Protein AF-A0A1F7L8K8-F1 (afdb_monomer)

Sequence (80 aa):
MAEPEPEPIEPAAPEPARSEIEALFALVRRRYGDRLTAEQLAAVRVGIEGIVETSRALRAVRLRNSDEPVQPFAPFRAEP

Foldseek 3Di:
DDDDDDDPPDPDDDDPPDDPLRVVLVVCCVPCVVPDDPVRSVVVSVVSVVVVVVVVVVVPDDDDPPDDDPDDDDDDDDDD

Solvent-accessible surface area (backbone atoms only — not comparable to full-atom values): 5409 Å² total; per-residue (Å²): 134,83,79,81,78,81,76,84,81,72,78,75,76,81,66,81,84,66,50,71,56,57,54,53,47,51,53,48,45,75,76,46,44,93,80,45,54,73,69,55,50,53,52,49,48,56,51,45,50,54,49,52,53,51,47,52,60,57,68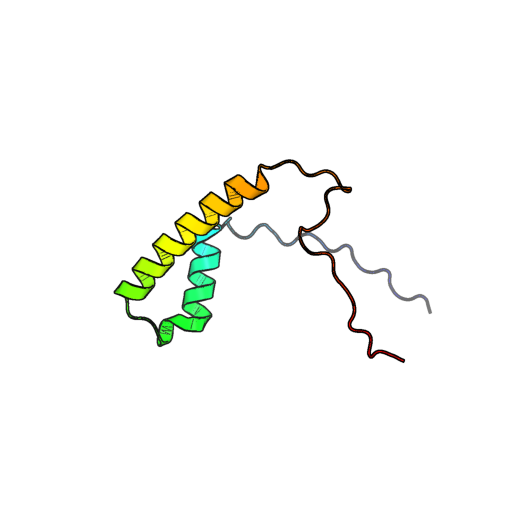,66,57,86,78,56,96,84,64,72,67,98,73,71,93,72,81,88,70,81,79,134

Nearest PDB structures (foldseek):
  6c62-assembly1_D  TM=6.602E-01  e=1.867E+00  Pseudomonas sp. ADP

pLDDT: mean 87.7, std 13.6, range [55.84, 98.31]

Radius of gyration: 21.19 Å; Cα contacts (8 Å, |Δi|>4): 15; chains: 1; bounding box: 41×55×36 Å

Structure (mmCIF, N/CA/C/O backbone):
data_AF-A0A1F7L8K8-F1
#
_entry.id   AF-A0A1F7L8K8-F1
#
loop_
_atom_site.group_PDB
_atom_site.id
_atom_site.type_symbol
_atom_site.label_atom_id
_atom_site.label_alt_id
_atom_site.label_comp_id
_atom_site.label_asym_id
_atom_site.label_entity_id
_atom_site.label_seq_id
_atom_site.pdbx_PDB_ins_code
_atom_site.Cartn_x
_atom_site.Cartn_y
_atom_site.Cartn_z
_atom_site.occupancy
_atom_site.B_iso_or_equiv
_atom_site.auth_seq_id
_atom_site.auth_comp_id
_atom_site.auth_asym_id
_atom_site.auth_atom_id
_atom_site.pdbx_PDB_model_num
ATOM 1 N N . MET A 1 1 ? -16.043 -46.325 -19.119 1.00 61.12 1 MET A N 1
ATOM 2 C CA . MET A 1 1 ? -16.801 -45.061 -19.060 1.00 61.12 1 MET A CA 1
ATOM 3 C C . MET A 1 1 ? -15.769 -43.956 -19.128 1.00 61.12 1 MET A C 1
ATOM 5 O O . MET A 1 1 ? -14.881 -43.971 -18.289 1.00 61.12 1 MET A O 1
ATOM 9 N N . ALA A 1 2 ? -15.772 -43.142 -20.183 1.00 66.31 2 ALA A N 1
ATOM 10 C CA . ALA A 1 2 ? -14.836 -42.024 -20.297 1.00 66.31 2 ALA A CA 1
ATOM 11 C C . ALA A 1 2 ? -15.283 -40.909 -19.341 1.00 66.31 2 ALA A C 1
ATOM 13 O O . ALA A 1 2 ? -16.481 -40.628 -19.271 1.00 66.31 2 ALA A O 1
ATOM 14 N N . GLU A 1 3 ? -14.349 -40.336 -18.581 1.00 64.75 3 GLU A N 1
ATOM 15 C CA . GLU A 1 3 ? -14.607 -39.112 -17.819 1.00 64.75 3 GLU A CA 1
ATOM 16 C C . GLU A 1 3 ? -14.939 -37.977 -18.801 1.00 64.75 3 GLU A C 1
ATOM 18 O O . GLU A 1 3 ? -14.313 -37.903 -19.863 1.00 64.75 3 GLU A O 1
ATOM 23 N N . PRO A 1 4 ? -15.942 -37.132 -18.507 1.00 75.56 4 PRO A N 1
ATOM 24 C CA . PRO A 1 4 ? -16.259 -36.000 -19.365 1.00 75.56 4 PRO A CA 1
ATOM 25 C C . PRO A 1 4 ? -15.072 -35.029 -19.391 1.00 75.56 4 PRO A C 1
ATOM 27 O O . PRO A 1 4 ? -14.496 -34.722 -18.346 1.00 75.56 4 PRO A O 1
ATOM 30 N N . GLU A 1 5 ? -14.703 -34.564 -20.587 1.00 68.31 5 GLU A N 1
ATOM 31 C CA . GLU A 1 5 ? -13.681 -33.528 -20.741 1.00 68.31 5 GLU A CA 1
ATOM 32 C C . GLU A 1 5 ? -14.091 -32.267 -19.961 1.00 68.31 5 GLU A C 1
ATOM 34 O O . GLU A 1 5 ? -15.270 -31.899 -19.978 1.00 68.31 5 GLU A O 1
ATOM 39 N N . PRO A 1 6 ? -13.151 -31.608 -19.257 1.00 75.50 6 PRO A N 1
ATOM 40 C CA . PRO A 1 6 ? -13.461 -30.400 -18.512 1.00 75.50 6 PRO A CA 1
ATOM 41 C C . PRO A 1 6 ? -13.913 -29.305 -19.479 1.00 75.50 6 PRO A C 1
ATOM 43 O O . PRO A 1 6 ? -13.224 -28.998 -20.454 1.00 75.50 6 PRO A O 1
ATOM 46 N N . GLU A 1 7 ? -15.071 -28.711 -19.193 1.00 73.50 7 GLU A N 1
ATOM 47 C CA . GLU A 1 7 ? -15.582 -27.580 -19.960 1.00 73.50 7 G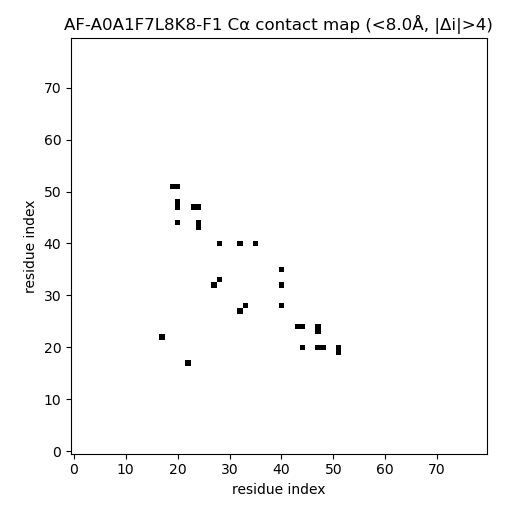LU A CA 1
ATOM 48 C C . GLU A 1 7 ? -14.562 -26.426 -19.962 1.00 73.50 7 GLU A C 1
ATOM 50 O O . GLU A 1 7 ? -13.888 -26.184 -18.950 1.00 73.50 7 GLU A O 1
ATOM 55 N N . PRO A 1 8 ? -14.419 -25.707 -21.089 1.00 73.06 8 PRO A N 1
ATOM 56 C CA . PRO A 1 8 ? -13.532 -24.559 -21.169 1.00 73.06 8 PRO A CA 1
ATOM 57 C C . PRO A 1 8 ? -13.923 -23.524 -20.109 1.00 73.06 8 PRO A C 1
ATOM 59 O O . PRO A 1 8 ? -15.058 -23.055 -20.064 1.00 73.06 8 PRO A O 1
ATOM 62 N N . ILE A 1 9 ? -12.964 -23.161 -19.252 1.00 74.75 9 ILE A N 1
ATOM 63 C CA . ILE A 1 9 ? -13.137 -22.100 -18.259 1.00 74.75 9 ILE A CA 1
ATOM 64 C C . ILE A 1 9 ? -13.212 -20.779 -19.026 1.00 74.75 9 ILE A C 1
ATOM 66 O O . ILE A 1 9 ? -12.184 -20.195 -19.380 1.00 74.75 9 ILE A O 1
ATOM 70 N N . GLU A 1 10 ? -14.426 -20.321 -19.318 1.00 67.25 10 GLU A N 1
ATOM 71 C CA . GLU A 1 10 ? -14.631 -18.976 -19.840 1.00 67.25 10 GLU A CA 1
ATOM 72 C C . GLU A 1 10 ? -14.114 -17.963 -18.807 1.00 67.25 10 GLU A C 1
ATOM 74 O O . GLU A 1 10 ? -14.451 -18.059 -17.619 1.00 67.25 10 GLU A O 1
ATOM 79 N N . PRO A 1 11 ? -13.261 -17.002 -19.206 1.00 65.88 11 PRO A N 1
ATOM 80 C CA . PRO A 1 11 ? -12.813 -15.973 -18.287 1.00 65.88 11 PRO A CA 1
ATOM 81 C C . PRO A 1 11 ? -14.034 -15.183 -17.818 1.00 65.88 11 PRO A C 1
ATOM 83 O O . PRO A 1 11 ? -14.778 -14.635 -18.633 1.00 65.88 11 PRO A O 1
ATOM 86 N N . ALA A 1 12 ? -14.235 -15.133 -16.498 1.00 58.38 12 ALA A N 1
ATOM 87 C CA . ALA A 1 12 ? -15.273 -14.315 -15.889 1.00 58.38 12 ALA A CA 1
ATOM 88 C C . ALA A 1 12 ? -15.201 -12.891 -16.460 1.00 58.38 12 ALA A C 1
ATOM 90 O O . ALA A 1 12 ? -14.110 -12.322 -16.581 1.00 58.38 12 ALA A O 1
ATOM 91 N N . ALA A 1 13 ? -16.361 -12.344 -16.837 1.00 56.53 13 ALA A N 1
ATOM 92 C CA . ALA A 1 13 ? -16.471 -10.993 -17.370 1.00 56.53 13 ALA A CA 1
ATOM 93 C C . ALA A 1 13 ? -15.686 -10.011 -16.481 1.00 56.53 13 ALA A C 1
ATOM 95 O O . ALA A 1 13 ? -15.715 -10.154 -15.255 1.00 56.53 13 ALA A O 1
ATOM 96 N N . PRO A 1 14 ? -14.968 -9.032 -17.062 1.00 55.84 14 PRO A N 1
ATOM 97 C CA . PRO A 1 14 ? -14.192 -8.097 -16.270 1.00 55.84 14 PRO A CA 1
ATOM 98 C C . PRO A 1 14 ? -15.151 -7.314 -15.372 1.00 55.84 14 PRO A C 1
ATOM 100 O O . PRO A 1 14 ? -15.916 -6.474 -15.846 1.00 55.84 14 PRO A O 1
ATOM 103 N N . GLU A 1 15 ? -15.108 -7.603 -14.070 1.00 57.44 15 GLU A N 1
ATOM 104 C CA . GLU A 1 15 ? -15.644 -6.718 -13.040 1.00 57.44 15 GLU A CA 1
ATOM 105 C C . GLU A 1 15 ? -15.178 -5.290 -13.362 1.00 57.44 15 GLU A C 1
ATOM 107 O O . GLU A 1 15 ? -14.019 -5.119 -13.772 1.00 57.44 15 GLU A O 1
ATOM 112 N N . PRO A 1 16 ? -16.040 -4.262 -13.222 1.00 56.47 16 PRO A N 1
ATOM 113 C CA . PRO A 1 16 ? -15.642 -2.888 -13.505 1.00 56.47 16 PRO A CA 1
ATOM 114 C C . PRO A 1 16 ? -14.329 -2.623 -12.776 1.00 56.47 16 PRO A C 1
ATOM 116 O O . PRO A 1 16 ? -14.248 -2.865 -11.570 1.00 56.47 16 PRO A O 1
ATOM 119 N N . ALA A 1 17 ? -13.295 -2.223 -13.526 1.00 56.41 17 ALA A N 1
ATOM 120 C CA . ALA A 1 17 ? -11.916 -2.193 -13.054 1.00 56.41 17 ALA A CA 1
ATOM 121 C C . ALA A 1 17 ? -11.781 -1.231 -11.869 1.00 56.41 17 ALA A C 1
ATOM 123 O O . ALA A 1 17 ? -11.494 -0.044 -12.025 1.00 56.41 17 ALA A O 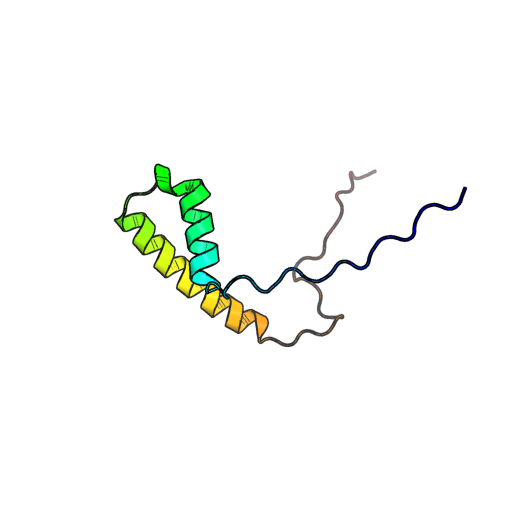1
ATOM 124 N N . ARG A 1 18 ? -12.026 -1.746 -10.665 1.00 70.19 18 ARG A N 1
ATOM 125 C CA . ARG A 1 18 ? -11.793 -1.035 -9.420 1.00 70.19 18 ARG A CA 1
ATOM 126 C C . ARG A 1 18 ? -10.304 -0.723 -9.380 1.00 70.19 18 ARG A C 1
ATOM 128 O O . ARG A 1 18 ? -9.483 -1.606 -9.636 1.00 70.19 18 ARG A O 1
ATOM 135 N N . SER A 1 19 ? -9.954 0.526 -9.081 1.00 89.56 19 SER A N 1
ATOM 136 C CA . SER A 1 19 ? -8.544 0.899 -8.983 1.00 89.56 19 SER A CA 1
ATOM 137 C C . SER A 1 19 ? -7.839 0.007 -7.950 1.00 89.56 19 SER A C 1
ATOM 139 O O . SER A 1 19 ? -8.442 -0.386 -6.947 1.00 89.56 19 SER A O 1
ATOM 141 N N . GLU A 1 20 ? -6.563 -0.327 -8.178 1.00 93.25 20 GLU A N 1
ATOM 142 C CA . GLU A 1 20 ? -5.772 -1.161 -7.252 1.00 93.25 20 GLU A CA 1
ATOM 143 C C . GLU A 1 20 ? -5.831 -0.595 -5.818 1.00 93.25 20 GLU A C 1
ATOM 145 O O . GLU A 1 20 ? -6.026 -1.335 -4.855 1.00 93.25 20 GLU A O 1
ATOM 150 N N . ILE A 1 21 ? -5.802 0.737 -5.693 1.00 95.81 21 ILE A N 1
ATOM 151 C CA . ILE A 1 21 ? -5.954 1.474 -4.431 1.00 95.81 21 ILE A CA 1
ATOM 152 C C . ILE A 1 21 ? -7.301 1.175 -3.761 1.00 95.81 21 ILE A C 1
ATOM 154 O O . ILE A 1 21 ? -7.342 0.849 -2.575 1.00 95.81 21 ILE A O 1
ATOM 158 N N . GLU A 1 22 ? -8.414 1.267 -4.489 1.00 96.12 22 GLU A N 1
ATOM 159 C CA . GLU A 1 22 ? -9.746 1.004 -3.936 1.00 96.12 22 GLU A CA 1
ATOM 160 C C . GLU A 1 22 ? -9.928 -0.456 -3.527 1.00 96.12 22 GLU A C 1
ATOM 162 O O . GLU A 1 22 ? -10.539 -0.733 -2.492 1.00 96.12 22 GLU A O 1
ATOM 167 N N . ALA A 1 23 ? -9.391 -1.393 -4.310 1.00 96.06 23 ALA A N 1
ATOM 168 C CA . ALA A 1 23 ? -9.443 -2.814 -3.991 1.00 96.06 23 ALA A CA 1
ATOM 169 C C . ALA A 1 23 ? -8.675 -3.122 -2.694 1.00 96.06 23 ALA A C 1
ATOM 171 O O . ALA A 1 23 ? -9.217 -3.764 -1.788 1.00 96.06 23 ALA A O 1
ATOM 172 N N . LEU A 1 24 ? -7.450 -2.604 -2.564 1.00 96.31 24 LEU A N 1
ATOM 173 C CA . LEU A 1 24 ? -6.623 -2.764 -1.366 1.00 96.31 24 LEU A CA 1
ATOM 174 C C . LEU A 1 24 ? -7.240 -2.062 -0.151 1.00 96.31 24 LEU A C 1
ATOM 176 O O . LEU A 1 24 ? -7.301 -2.639 0.936 1.00 96.31 24 LEU A O 1
ATOM 180 N N . PHE A 1 25 ? -7.768 -0.850 -0.324 1.00 97.62 25 PHE A N 1
ATOM 181 C CA . PHE A 1 25 ? -8.408 -0.117 0.765 1.00 97.62 25 PHE A CA 1
ATOM 182 C C . PHE A 1 25 ? -9.678 -0.818 1.264 1.00 97.62 25 PHE A C 1
ATOM 184 O O . PHE A 1 25 ? -9.886 -0.936 2.474 1.00 97.62 25 PHE A O 1
ATOM 191 N N . ALA A 1 26 ? -10.502 -1.354 0.357 1.00 96.81 26 ALA A N 1
ATOM 192 C CA . ALA A 1 26 ? -11.673 -2.150 0.719 1.00 96.81 26 ALA A CA 1
ATOM 193 C C . ALA A 1 26 ? -11.286 -3.409 1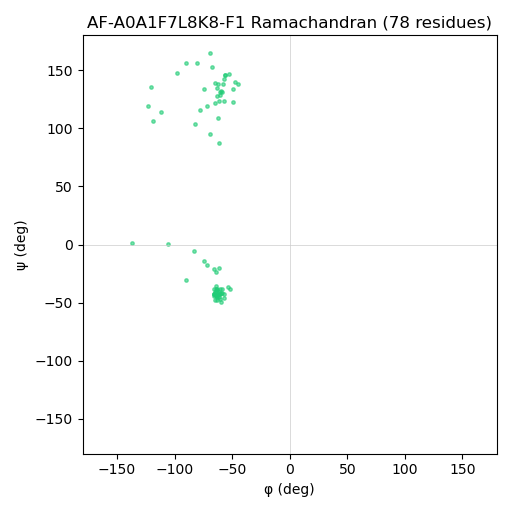.512 1.00 96.81 26 ALA A C 1
ATOM 195 O O . ALA A 1 26 ? -11.958 -3.767 2.481 1.00 96.81 26 ALA A O 1
ATOM 196 N N . LEU A 1 27 ? -10.177 -4.052 1.141 1.00 96.81 27 LEU A N 1
ATOM 197 C CA . LEU A 1 27 ? -9.653 -5.223 1.834 1.00 96.81 27 LEU A CA 1
ATOM 198 C C . LEU A 1 27 ? -9.214 -4.900 3.269 1.00 96.81 27 LEU A C 1
ATOM 200 O O . LEU A 1 27 ? -9.542 -5.650 4.191 1.00 96.81 27 LEU A O 1
ATOM 204 N N . VAL A 1 28 ? -8.518 -3.776 3.465 1.00 97.12 28 VAL A N 1
ATOM 205 C CA . VAL A 1 28 ? -8.110 -3.307 4.798 1.00 97.12 28 VAL A CA 1
ATOM 206 C C . VAL A 1 28 ? -9.330 -2.951 5.641 1.00 97.12 28 VAL A C 1
ATOM 208 O O . VAL A 1 28 ? -9.454 -3.446 6.761 1.00 97.12 28 VAL A O 1
ATOM 211 N N . ARG A 1 29 ? -10.283 -2.185 5.092 1.00 96.75 29 ARG A N 1
ATOM 212 C CA . ARG A 1 29 ? -11.537 -1.854 5.788 1.00 96.75 29 ARG A CA 1
ATOM 213 C C . ARG A 1 29 ? -12.308 -3.095 6.216 1.00 96.75 29 ARG A C 1
ATOM 215 O O . ARG A 1 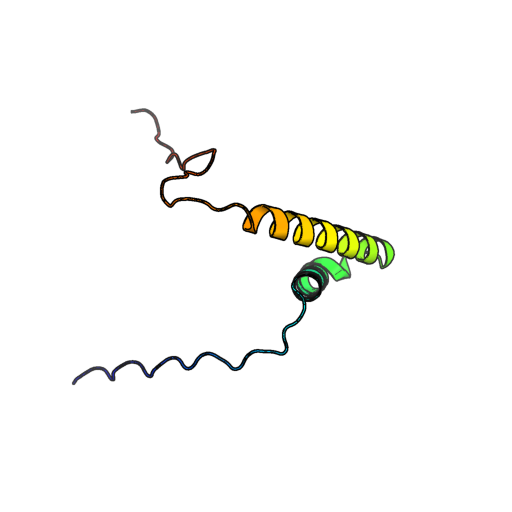29 ? -12.795 -3.140 7.339 1.00 96.75 29 ARG A O 1
ATOM 222 N N . ARG A 1 30 ? -12.401 -4.107 5.352 1.00 97.50 30 ARG A N 1
ATOM 223 C CA . ARG A 1 30 ? -13.096 -5.361 5.668 1.00 97.50 30 ARG A CA 1
ATOM 224 C C . ARG A 1 30 ? -12.433 -6.129 6.816 1.00 97.50 30 ARG A C 1
ATOM 226 O O . ARG A 1 30 ? -13.139 -6.789 7.567 1.00 97.50 30 ARG A O 1
ATOM 233 N N . ARG A 1 31 ? -11.101 -6.100 6.924 1.00 97.44 31 ARG A N 1
ATOM 234 C CA . ARG A 1 31 ? -10.356 -6.890 7.923 1.00 97.44 31 ARG A CA 1
ATOM 235 C C . ARG A 1 31 ? -10.128 -6.172 9.249 1.00 97.44 31 ARG A C 1
ATOM 237 O O . ARG A 1 31 ? -10.000 -6.848 10.262 1.00 97.44 31 ARG A O 1
ATOM 244 N N . TYR A 1 32 ? -10.023 -4.846 9.220 1.00 97.25 32 TYR A N 1
ATOM 245 C CA . TYR A 1 32 ? -9.550 -4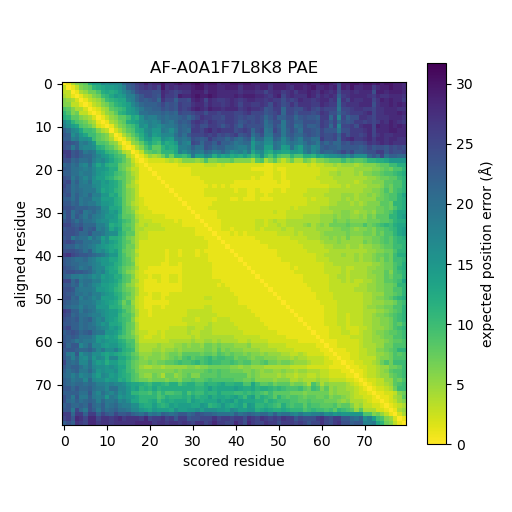.056 10.360 1.00 97.25 32 TYR A CA 1
ATOM 246 C C . TYR A 1 32 ? -10.363 -2.782 10.615 1.00 97.25 32 TYR A C 1
ATOM 248 O O . TYR A 1 32 ? -10.017 -2.011 11.505 1.00 97.25 32 TYR A O 1
ATOM 256 N N . GLY A 1 33 ? -11.407 -2.507 9.828 1.00 95.62 33 GLY A N 1
ATOM 257 C CA . GLY A 1 33 ? -12.147 -1.244 9.905 1.00 95.62 33 GLY A CA 1
ATOM 258 C C . GLY A 1 33 ? -12.871 -1.017 11.233 1.00 95.62 33 GLY A C 1
ATOM 259 O O . GLY A 1 33 ? -13.096 0.127 11.601 1.00 95.62 33 GLY A O 1
ATOM 260 N N . ASP A 1 34 ? -13.190 -2.082 11.966 1.00 97.50 34 ASP A N 1
ATOM 261 C CA . ASP A 1 34 ? -13.760 -2.057 13.317 1.00 97.50 34 ASP A CA 1
ATOM 262 C C . ASP A 1 34 ? -12.758 -1.610 14.396 1.00 97.50 34 ASP A C 1
ATOM 264 O O . ASP A 1 34 ? -13.159 -1.211 15.487 1.00 97.50 34 ASP A O 1
ATOM 268 N N . ARG A 1 35 ? -11.454 -1.651 14.096 1.00 97.94 35 ARG A N 1
ATOM 269 C CA . ARG A 1 35 ? -10.361 -1.304 15.021 1.00 97.94 35 ARG A CA 1
ATOM 270 C C . ARG A 1 35 ? -9.708 0.040 14.719 1.00 97.94 35 ARG A C 1
ATOM 272 O O . ARG A 1 35 ? -8.749 0.406 15.393 1.00 97.94 35 ARG A O 1
ATOM 279 N N . LEU A 1 36 ? -10.176 0.740 13.689 1.00 97.44 36 LEU A N 1
ATOM 280 C CA . LEU A 1 36 ? -9.561 1.965 13.196 1.00 97.44 36 LEU A CA 1
ATOM 281 C C . LEU A 1 36 ? -10.547 3.123 13.274 1.00 97.44 36 LEU A C 1
ATOM 283 O O . LEU A 1 36 ? -11.703 3.010 12.868 1.00 97.44 36 LEU A O 1
ATOM 287 N N . THR A 1 37 ? -10.066 4.267 13.749 1.00 98.12 37 THR A N 1
ATOM 288 C CA . THR A 1 37 ? -10.822 5.516 13.659 1.00 98.12 37 THR A CA 1
ATOM 289 C C . THR A 1 37 ? -10.904 5.989 12.206 1.00 98.12 37 THR A C 1
ATOM 291 O O . THR A 1 37 ? -10.141 5.556 11.337 1.00 98.12 37 THR A O 1
ATOM 294 N N . ALA A 1 38 ? -11.814 6.923 11.925 1.00 96.44 38 ALA A N 1
ATOM 295 C CA . ALA A 1 38 ? -11.929 7.523 10.596 1.00 96.44 38 ALA A CA 1
ATOM 296 C C . ALA A 1 38 ? -10.624 8.211 10.146 1.00 96.44 38 ALA A C 1
ATOM 298 O O . ALA A 1 38 ? -10.239 8.099 8.984 1.00 96.44 38 ALA A O 1
ATOM 299 N N . GLU A 1 39 ? -9.919 8.867 11.069 1.00 98.31 39 GLU A N 1
ATOM 300 C CA . GLU A 1 39 ? -8.626 9.508 10.805 1.00 98.31 39 GLU A CA 1
ATOM 301 C C . GLU A 1 39 ? -7.541 8.477 10.466 1.00 98.31 39 GLU A C 1
ATOM 303 O O . GLU A 1 39 ? -6.827 8.619 9.474 1.00 98.31 39 GLU A O 1
ATOM 308 N N . GLN A 1 40 ? -7.469 7.380 11.225 1.00 98.31 40 GLN A N 1
ATOM 309 C CA . GLN A 1 40 ? -6.538 6.288 10.940 1.00 98.31 40 GLN A CA 1
ATOM 310 C C . GLN A 1 40 ? -6.849 5.616 9.597 1.00 98.31 40 GLN A C 1
ATOM 312 O O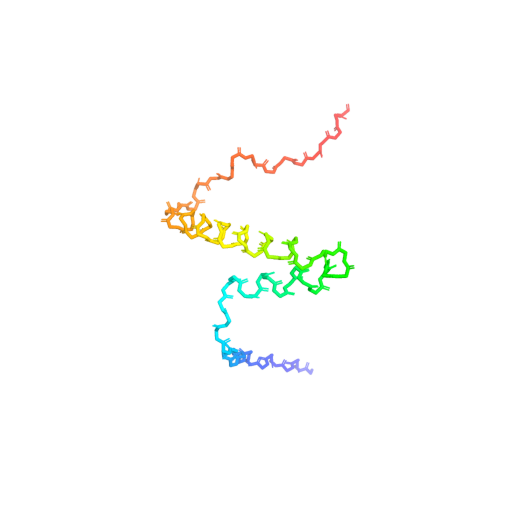 . GLN A 1 40 ? -5.934 5.284 8.847 1.00 98.31 40 GLN A O 1
ATOM 317 N N . LEU A 1 41 ? -8.129 5.457 9.249 1.00 97.62 41 LEU A N 1
ATOM 318 C CA . LEU A 1 41 ? -8.540 4.960 7.935 1.00 97.62 41 LEU A CA 1
ATOM 319 C C . LEU A 1 41 ? -8.123 5.903 6.800 1.00 97.62 41 LEU A C 1
ATOM 321 O O . LEU A 1 41 ? -7.690 5.427 5.750 1.00 97.62 41 LEU A O 1
ATOM 325 N N . ALA A 1 42 ? -8.215 7.218 6.996 1.00 97.31 42 ALA A N 1
ATOM 326 C CA . ALA A 1 42 ? -7.725 8.184 6.019 1.00 97.31 42 ALA A CA 1
ATOM 327 C C . ALA A 1 42 ? -6.200 8.068 5.836 1.00 97.31 42 ALA A C 1
ATOM 329 O O . ALA A 1 42 ? -5.726 7.992 4.703 1.00 97.31 42 ALA A O 1
ATOM 330 N N . ALA A 1 43 ? -5.442 7.946 6.930 1.00 98.12 43 ALA A N 1
ATOM 331 C CA . ALA A 1 43 ? -3.993 7.740 6.880 1.00 98.12 43 ALA A CA 1
ATOM 332 C C . ALA A 1 43 ? -3.606 6.429 6.169 1.00 98.12 43 ALA A C 1
ATOM 334 O O . ALA A 1 43 ? -2.687 6.407 5.351 1.00 98.12 43 ALA A O 1
ATOM 335 N N . VAL A 1 44 ? -4.346 5.342 6.415 1.00 97.94 44 VAL A N 1
ATOM 336 C CA . VAL A 1 44 ? -4.169 4.063 5.708 1.00 97.94 44 VAL A CA 1
ATOM 337 C C . VAL A 1 44 ? -4.351 4.229 4.202 1.00 97.94 44 VAL A C 1
ATOM 339 O O . VAL A 1 44 ? -3.577 3.658 3.436 1.00 97.94 44 VAL A O 1
ATOM 342 N N . ARG A 1 45 ? -5.349 5.004 3.760 1.00 97.31 45 ARG A N 1
ATOM 343 C CA . ARG A 1 45 ? -5.572 5.242 2.330 1.00 97.31 45 ARG A CA 1
ATOM 344 C C . ARG A 1 45 ? -4.357 5.907 1.678 1.00 97.31 45 ARG A C 1
ATOM 346 O O . ARG A 1 45 ? -3.891 5.410 0.658 1.00 97.31 45 ARG A O 1
ATOM 353 N N . VAL A 1 46 ? -3.813 6.950 2.306 1.00 98.00 46 VAL A N 1
ATOM 354 C CA . VAL A 1 46 ? -2.590 7.630 1.840 1.00 98.00 46 VAL A CA 1
ATOM 355 C C . VAL A 1 46 ? -1.406 6.657 1.784 1.00 98.00 46 VAL A C 1
ATOM 357 O O . VAL A 1 46 ? -0.656 6.637 0.809 1.00 98.00 46 VAL A O 1
ATOM 360 N N . GLY A 1 47 ? -1.260 5.790 2.791 1.00 98.06 47 GLY A N 1
ATOM 361 C CA . GLY A 1 47 ? -0.229 4.750 2.792 1.00 98.06 47 GLY A CA 1
ATOM 362 C C . GLY A 1 47 ? -0.365 3.765 1.625 1.00 98.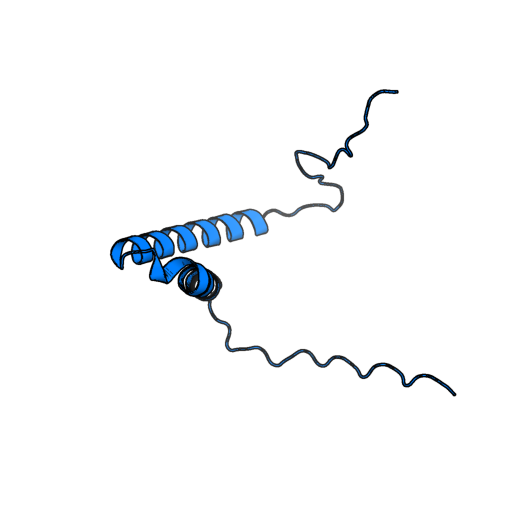06 47 GLY A C 1
ATOM 363 O O . GLY A 1 47 ? 0.627 3.434 0.977 1.00 98.06 47 GLY A O 1
ATOM 364 N N . ILE A 1 48 ? -1.589 3.328 1.315 1.00 98.00 48 ILE A N 1
ATOM 365 C CA . ILE A 1 48 ? -1.864 2.438 0.176 1.00 98.00 48 ILE A CA 1
ATOM 366 C C . ILE A 1 48 ? -1.516 3.119 -1.148 1.00 98.00 48 ILE A C 1
ATOM 368 O O . ILE A 1 48 ? -0.897 2.486 -1.999 1.00 98.00 48 ILE A O 1
ATOM 372 N N . GLU A 1 49 ? -1.872 4.392 -1.320 1.00 97.38 49 GLU A N 1
ATOM 373 C CA . GLU A 1 49 ? -1.530 5.167 -2.519 1.00 97.38 49 GLU A CA 1
ATOM 374 C C . GLU A 1 49 ? -0.008 5.189 -2.750 1.00 97.38 49 GLU A C 1
ATOM 376 O O . GLU A 1 49 ? 0.455 4.863 -3.846 1.00 97.38 49 GLU A O 1
ATOM 381 N N . GLY A 1 50 ? 0.782 5.448 -1.701 1.00 97.56 50 GLY A N 1
ATOM 382 C CA . GLY A 1 50 ? 2.248 5.411 -1.774 1.00 97.56 50 GLY A CA 1
ATOM 383 C C . GLY A 1 50 ? 2.826 4.024 -2.092 1.00 97.56 50 GLY A C 1
ATOM 384 O O . GLY A 1 50 ? 3.767 3.905 -2.884 1.00 97.56 50 GLY A O 1
ATOM 385 N N . ILE A 1 51 ? 2.252 2.959 -1.519 1.00 97.25 51 ILE A N 1
ATOM 386 C CA . ILE A 1 51 ? 2.659 1.572 -1.799 1.00 97.25 51 ILE A CA 1
ATOM 387 C C . ILE A 1 51 ? 2.358 1.196 -3.250 1.00 97.25 51 ILE A C 1
ATOM 389 O O . ILE A 1 51 ? 3.197 0.563 -3.891 1.00 97.25 51 ILE A O 1
ATOM 393 N N . VAL A 1 52 ? 1.189 1.569 -3.776 1.00 97.12 52 VAL A N 1
ATOM 394 C CA . VAL A 1 52 ? 0.802 1.270 -5.163 1.00 97.12 52 VAL A CA 1
ATOM 395 C C . VAL A 1 52 ? 1.729 1.981 -6.143 1.00 97.12 52 VAL A C 1
ATOM 397 O O . VAL A 1 52 ? 2.217 1.343 -7.076 1.00 97.12 52 VAL A O 1
ATOM 400 N N . GLU A 1 53 ? 2.046 3.254 -5.905 1.00 96.50 53 GLU A N 1
ATOM 401 C CA . GLU A 1 53 ? 2.975 3.996 -6.763 1.00 96.50 53 GLU A CA 1
ATOM 402 C C . GLU A 1 53 ? 4.385 3.391 -6.731 1.00 96.50 53 GLU A C 1
ATOM 404 O O . GLU A 1 53 ? 4.983 3.113 -7.772 1.00 96.50 53 GLU A O 1
ATOM 409 N N . THR A 1 54 ? 4.884 3.063 -5.537 1.00 97.00 54 THR A N 1
ATOM 410 C CA . THR A 1 54 ? 6.181 2.387 -5.388 1.00 97.00 54 THR A CA 1
ATOM 411 C C . THR A 1 54 ? 6.174 1.018 -6.075 1.00 97.00 54 THR A C 1
ATOM 413 O O . THR A 1 54 ? 7.114 0.663 -6.782 1.00 97.00 54 THR A O 1
ATOM 416 N N . SER A 1 55 ? 5.092 0.252 -5.930 1.00 96.38 55 SER A N 1
ATOM 417 C CA . SER A 1 55 ? 4.934 -1.056 -6.573 1.00 96.38 55 SER A CA 1
ATOM 418 C C . SER A 1 55 ? 4.910 -0.937 -8.094 1.00 96.38 55 SER A C 1
ATOM 420 O O . SER A 1 55 ? 5.499 -1.772 -8.776 1.00 96.38 55 SER A O 1
ATOM 422 N N . ARG A 1 56 ? 4.274 0.104 -8.643 1.00 96.00 56 ARG A N 1
ATOM 423 C CA . ARG A 1 56 ? 4.300 0.397 -10.081 1.00 96.00 56 ARG A CA 1
ATOM 424 C C . ARG A 1 56 ? 5.726 0.670 -10.556 1.00 96.00 56 ARG A C 1
ATOM 426 O O . ARG A 1 56 ? 6.127 0.099 -11.568 1.00 96.00 56 ARG A O 1
ATOM 433 N N . ALA A 1 57 ? 6.494 1.473 -9.819 1.00 96.31 57 ALA A N 1
ATOM 434 C CA . ALA A 1 57 ? 7.897 1.730 -10.135 1.00 96.31 57 ALA A CA 1
ATOM 435 C C . ALA A 1 57 ? 8.745 0.444 -10.093 1.00 96.31 57 ALA A C 1
ATOM 437 O O . ALA A 1 57 ? 9.529 0.196 -11.007 1.00 96.31 57 ALA A O 1
ATOM 438 N N . LEU A 1 58 ? 8.539 -0.421 -9.093 1.00 96.19 58 LEU A N 1
ATOM 439 C CA . LEU A 1 58 ? 9.232 -1.711 -8.991 1.00 96.19 58 LEU A CA 1
ATOM 440 C C . LEU A 1 58 ? 8.855 -2.670 -10.130 1.00 96.19 58 LEU A C 1
ATOM 442 O O . LEU A 1 58 ? 9.736 -3.294 -10.715 1.00 96.19 58 LEU A O 1
ATOM 446 N N . ARG A 1 59 ? 7.569 -2.763 -10.498 1.00 95.06 59 ARG A N 1
ATOM 447 C CA . ARG A 1 59 ? 7.096 -3.604 -11.618 1.00 95.06 59 ARG A CA 1
ATOM 448 C C . ARG A 1 59 ? 7.604 -3.125 -12.982 1.00 95.06 59 ARG A C 1
ATOM 450 O O . ARG A 1 59 ? 7.615 -3.908 -13.926 1.00 95.06 59 ARG A O 1
ATOM 457 N N . ALA A 1 60 ? 8.013 -1.860 -13.101 1.00 95.94 60 ALA A N 1
ATOM 458 C CA . ALA A 1 60 ? 8.617 -1.330 -14.321 1.00 95.94 60 ALA A CA 1
ATOM 459 C C . ALA A 1 60 ? 10.068 -1.807 -14.530 1.00 95.94 60 ALA A C 1
ATOM 461 O O . ALA A 1 60 ? 10.600 -1.686 -15.636 1.00 95.94 60 ALA A O 1
ATOM 462 N N . VAL A 1 61 ? 10.713 -2.368 -13.500 1.00 96.00 61 VAL A N 1
ATOM 463 C CA . VAL A 1 61 ? 12.048 -2.960 -13.618 1.00 96.00 61 VAL A CA 1
ATOM 464 C C . VAL A 1 61 ? 11.954 -4.267 -14.402 1.00 96.00 61 VAL A C 1
ATOM 466 O O . VAL A 1 61 ? 11.286 -5.216 -13.995 1.00 96.00 61 VAL A O 1
ATOM 469 N N . ARG A 1 62 ? 12.647 -4.335 -15.544 1.00 96.06 62 ARG A N 1
ATOM 470 C CA . ARG A 1 62 ? 12.699 -5.546 -16.366 1.00 96.06 62 ARG A CA 1
ATOM 471 C C . ARG A 1 62 ? 13.667 -6.554 -15.756 1.00 96.06 62 ARG A C 1
ATOM 473 O O . ARG A 1 62 ? 14.871 -6.314 -15.742 1.00 96.06 62 ARG A O 1
ATOM 480 N N . LEU A 1 63 ? 13.133 -7.693 -15.334 1.00 95.31 63 LEU A N 1
ATOM 481 C CA . LEU A 1 63 ? 13.908 -8.833 -14.854 1.00 95.31 63 LEU A CA 1
ATOM 482 C C . LEU A 1 63 ? 14.081 -9.876 -15.963 1.00 95.31 63 LEU A C 1
ATOM 484 O O . LEU A 1 63 ? 13.216 -10.059 -16.824 1.00 95.31 63 LEU A O 1
ATOM 488 N N . ARG A 1 64 ? 15.217 -10.564 -15.941 1.00 96.25 64 ARG A N 1
ATOM 489 C CA . ARG A 1 64 ? 15.469 -11.813 -16.659 1.00 96.25 64 ARG A CA 1
ATOM 490 C C . ARG A 1 64 ? 15.072 -12.972 -15.754 1.00 96.25 64 ARG A C 1
ATOM 492 O O . ARG A 1 64 ? 15.148 -12.873 -14.537 1.00 96.25 64 ARG A O 1
ATOM 499 N N . ASN A 1 65 ? 14.763 -14.119 -16.349 1.00 92.12 65 ASN A N 1
ATOM 500 C CA . ASN A 1 65 ? 14.472 -15.334 -15.578 1.00 92.12 65 ASN A CA 1
ATOM 501 C C . ASN A 1 65 ? 15.655 -15.805 -14.712 1.00 92.12 65 ASN A C 1
ATOM 503 O O . ASN A 1 65 ? 15.452 -16.566 -13.777 1.00 92.12 65 ASN A O 1
ATOM 507 N N . SER A 1 66 ? 16.878 -15.374 -15.032 1.00 93.75 66 SER A N 1
ATOM 508 C CA . SER A 1 66 ? 18.086 -15.650 -14.250 1.00 93.75 66 SER A CA 1
ATOM 509 C C . SER A 1 66 ? 18.295 -14.698 -13.069 1.00 93.75 66 SER A C 1
ATOM 511 O O . SER A 1 66 ? 19.278 -14.854 -12.353 1.00 93.75 66 SER A O 1
ATOM 513 N N . ASP A 1 67 ? 17.469 -13.661 -12.914 1.00 93.44 67 ASP A N 1
ATOM 514 C CA . ASP A 1 67 ? 17.610 -12.715 -11.810 1.00 93.44 67 ASP A CA 1
ATOM 515 C C . ASP A 1 67 ? 16.927 -13.314 -10.566 1.00 93.44 67 ASP A C 1
ATOM 517 O O . ASP A 1 67 ? 15.701 -13.378 -10.467 1.00 93.44 67 ASP A O 1
ATOM 521 N N . GLU A 1 68 ? 17.742 -13.821 -9.642 1.00 90.62 68 GLU A N 1
ATOM 522 C CA . GLU A 1 68 ? 17.290 -14.523 -8.438 1.00 90.62 68 GLU A CA 1
ATOM 523 C C . GLU A 1 68 ? 16.856 -13.557 -7.315 1.00 90.62 68 GLU A C 1
ATOM 525 O O . GLU A 1 68 ? 17.313 -12.409 -7.259 1.00 90.62 68 GLU A O 1
ATOM 530 N N . PRO A 1 69 ? 15.998 -14.002 -6.374 1.00 90.75 69 PRO A N 1
ATOM 531 C CA . PRO A 1 69 ? 15.740 -13.260 -5.144 1.00 90.75 69 PRO A CA 1
ATOM 532 C C . PRO A 1 69 ? 17.030 -12.993 -4.360 1.00 90.75 69 PRO A C 1
ATOM 534 O O . PRO A 1 69 ? 17.905 -13.851 -4.287 1.00 90.75 69 PRO A O 1
ATOM 537 N N . VAL A 1 70 ? 17.104 -11.840 -3.682 1.00 90.69 70 VAL A N 1
ATOM 538 C CA . VAL A 1 70 ? 18.266 -11.454 -2.849 1.00 90.69 70 VAL A CA 1
ATOM 539 C C . VAL A 1 70 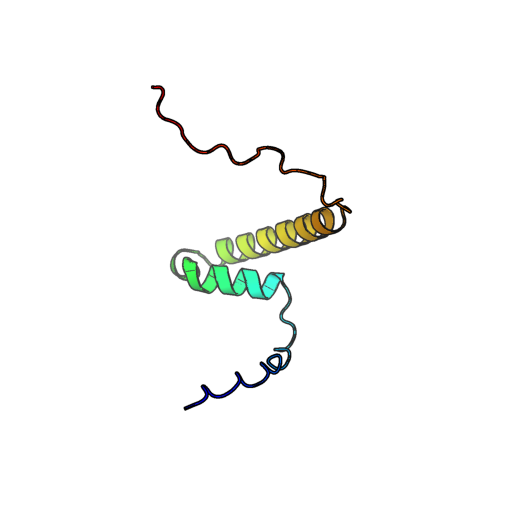? 18.617 -12.530 -1.816 1.00 90.69 70 VAL A C 1
ATOM 541 O O . VAL A 1 70 ? 19.790 -12.766 -1.537 1.00 90.69 70 VAL A O 1
ATOM 544 N N . GLN A 1 71 ? 17.601 -13.187 -1.256 1.00 89.56 71 GLN A N 1
ATOM 545 C CA . GLN A 1 71 ? 17.772 -14.325 -0.368 1.00 89.56 71 GLN A CA 1
ATOM 546 C C . GLN A 1 71 ? 17.095 -15.554 -0.991 1.00 89.56 71 GLN A C 1
ATOM 548 O O . GLN A 1 71 ? 15.861 -15.623 -0.998 1.00 89.56 71 GLN A O 1
ATOM 553 N N . PRO A 1 72 ? 17.863 -16.524 -1.517 1.00 85.31 72 PRO A N 1
ATOM 554 C CA . PRO A 1 72 ? 17.292 -17.764 -2.012 1.00 85.31 72 PRO A CA 1
ATOM 555 C C . PRO A 1 72 ? 16.725 -18.584 -0.850 1.00 85.31 72 PRO A C 1
ATOM 557 O O . PRO A 1 72 ? 17.179 -18.498 0.295 1.00 85.31 72 PRO A O 1
ATOM 560 N N . PHE A 1 73 ? 15.728 -19.412 -1.150 1.00 88.00 73 PHE A N 1
ATOM 561 C CA . PHE A 1 73 ? 15.200 -20.355 -0.176 1.00 88.00 73 PHE A CA 1
ATOM 562 C C . PHE A 1 73 ? 16.276 -21.384 0.198 1.00 88.00 73 PHE A C 1
ATOM 564 O O . PHE A 1 73 ? 16.761 -22.126 -0.655 1.00 88.00 73 PHE A O 1
ATOM 571 N N . ALA A 1 74 ? 16.608 -21.456 1.487 1.00 88.62 74 ALA A N 1
ATOM 572 C CA . ALA A 1 74 ? 17.457 -22.494 2.053 1.00 88.62 74 ALA A CA 1
ATOM 573 C C . ALA A 1 74 ? 16.600 -23.385 2.967 1.00 88.62 74 ALA A C 1
ATOM 575 O O . ALA A 1 74 ? 16.107 -22.898 3.990 1.00 88.62 74 ALA A O 1
ATOM 576 N N . PRO A 1 75 ? 16.387 -24.671 2.631 1.00 89.62 75 PRO A N 1
ATOM 577 C CA . PRO A 1 75 ? 15.670 -25.568 3.521 1.00 89.62 75 PRO A CA 1
ATOM 578 C C . PRO A 1 75 ? 16.471 -25.757 4.808 1.00 89.62 75 PRO A C 1
ATOM 580 O O . PRO A 1 75 ? 17.691 -25.932 4.772 1.00 89.62 75 PRO A O 1
ATOM 583 N N . PHE A 1 76 ? 15.776 -25.763 5.943 1.00 89.81 76 PHE A N 1
ATOM 584 C CA . PHE A 1 76 ? 16.390 -26.123 7.213 1.00 89.81 76 PHE A CA 1
ATOM 585 C C . PHE A 1 76 ? 16.961 -27.544 7.129 1.00 89.81 76 PHE A C 1
ATOM 587 O O . PHE A 1 76 ? 16.275 -28.476 6.705 1.00 89.81 76 PHE A O 1
ATOM 594 N N . ARG A 1 77 ? 18.213 -27.708 7.553 1.00 87.94 77 ARG A N 1
ATOM 595 C CA . ARG A 1 77 ? 18.837 -29.012 7.770 1.00 87.94 77 ARG A CA 1
ATOM 596 C C . ARG A 1 77 ? 19.302 -29.040 9.216 1.00 87.94 77 ARG A C 1
ATOM 598 O O . ARG A 1 77 ? 20.114 -28.204 9.598 1.00 87.94 77 ARG A O 1
ATOM 605 N N . ALA A 1 78 ? 18.771 -29.973 10.005 1.00 85.31 78 ALA A N 1
ATOM 606 C CA . ALA A 1 78 ? 19.449 -30.350 11.236 1.00 85.31 78 ALA A CA 1
ATOM 607 C C . ALA A 1 78 ? 20.833 -30.883 10.833 1.00 85.31 78 ALA A C 1
ATOM 609 O O . ALA A 1 78 ? 20.927 -31.643 9.864 1.00 85.31 78 ALA A O 1
ATOM 610 N N . GLU A 1 79 ? 21.893 -30.422 11.497 1.00 75.06 79 GLU A N 1
ATOM 611 C CA . GLU A 1 79 ? 23.221 -31.027 11.343 1.00 75.06 79 GLU A CA 1
ATOM 612 C C . GLU A 1 79 ? 23.120 -32.545 11.597 1.00 75.06 79 GLU A C 1
ATOM 614 O O . GLU A 1 79 ? 22.246 -32.962 12.366 1.00 75.06 79 GLU A O 1
ATOM 619 N N . PRO A 1 80 ? 23.929 -33.377 10.913 1.00 59.25 80 PRO A N 1
ATOM 620 C CA . PRO A 1 80 ? 23.968 -34.810 11.195 1.00 59.25 80 PRO A CA 1
ATOM 621 C C . PRO A 1 80 ? 24.364 -35.107 12.647 1.00 59.25 80 PRO A C 1
ATOM 623 O O . PRO A 1 80 ? 25.183 -34.347 13.212 1.00 59.25 80 PRO A O 1
#

Secondary structure (DSSP, 8-state):
-PPPPPPP-PPPP------HHHHHHHHHHHHHGGGS-HHHHHHHHHHHHHHHHHHHHHHTS---TT---SS---------

Mean predicted aligned error: 10.44 Å